Protein AF-A0A9X1K073-F1 (afdb_monomer_lite)

Structure (mmCIF, N/CA/C/O backbone):
data_AF-A0A9X1K073-F1
#
_entry.id   AF-A0A9X1K073-F1
#
loop_
_atom_site.group_PDB
_atom_site.id
_atom_site.type_symbol
_atom_site.label_atom_id
_atom_site.label_alt_id
_atom_site.label_comp_id
_atom_site.label_asym_id
_atom_site.label_entity_id
_atom_site.label_seq_id
_atom_site.pdbx_PDB_ins_code
_atom_site.Cart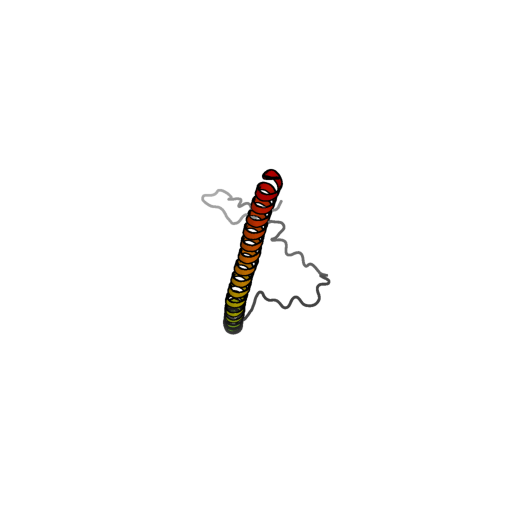n_x
_atom_site.Cartn_y
_atom_site.Cartn_z
_atom_site.occupancy
_atom_site.B_iso_or_equiv
_atom_site.auth_seq_id
_atom_site.auth_comp_id
_atom_site.auth_asym_id
_atom_site.auth_atom_id
_atom_site.pdbx_PDB_model_num
ATOM 1 N N . MET A 1 1 ? -45.475 29.367 16.349 1.00 48.28 1 MET A N 1
ATOM 2 C CA . MET A 1 1 ? -44.297 29.767 17.153 1.00 48.28 1 MET A CA 1
ATOM 3 C C . MET A 1 1 ? -44.710 29.687 18.620 1.00 48.28 1 MET A C 1
ATOM 5 O O . MET A 1 1 ? -45.688 30.335 18.964 1.00 48.28 1 MET A O 1
ATOM 9 N N . LYS A 1 2 ? -44.104 28.821 19.447 1.00 46.31 2 LYS A N 1
ATOM 10 C CA . LYS A 1 2 ? -44.521 28.634 20.854 1.00 46.31 2 LYS A CA 1
ATOM 11 C C . LYS A 1 2 ? -43.504 29.306 21.778 1.00 46.31 2 LYS A C 1
ATOM 13 O O . LYS A 1 2 ? -42.321 28.999 21.695 1.00 46.31 2 LYS A O 1
ATOM 18 N N . TYR A 1 3 ? -43.963 30.227 22.621 1.00 44.12 3 TYR A N 1
ATOM 19 C CA . TYR A 1 3 ? -43.148 30.867 23.652 1.00 44.12 3 TYR A CA 1
ATOM 20 C C . TYR A 1 3 ? -43.348 30.111 24.963 1.00 44.12 3 TYR A C 1
ATOM 22 O O . TYR A 1 3 ? -44.484 29.911 25.385 1.00 44.12 3 TYR A O 1
ATOM 30 N N . THR A 1 4 ? -42.265 29.694 25.611 1.00 57.78 4 THR A N 1
ATOM 31 C CA . THR A 1 4 ? -42.309 29.125 26.963 1.00 57.78 4 THR A CA 1
ATOM 32 C C . THR A 1 4 ? -41.743 30.146 27.941 1.00 57.78 4 THR A C 1
ATOM 34 O O . THR A 1 4 ? -40.583 30.535 27.832 1.00 57.78 4 THR A O 1
ATOM 37 N N . THR A 1 5 ? -42.568 30.612 28.879 1.00 55.16 5 THR A N 1
ATOM 38 C CA . THR A 1 5 ? -42.165 31.547 29.937 1.00 55.16 5 THR A CA 1
ATOM 39 C C . THR A 1 5 ? -41.619 30.774 31.131 1.00 55.16 5 THR A C 1
ATOM 41 O O . THR A 1 5 ? -42.386 30.180 31.882 1.00 55.16 5 THR A O 1
ATOM 44 N N . THR A 1 6 ? -40.304 30.790 31.329 1.00 56.69 6 THR A N 1
ATOM 45 C CA . THR A 1 6 ? -39.628 30.159 32.477 1.00 56.69 6 THR A CA 1
ATOM 46 C C . THR A 1 6 ? -39.212 31.201 33.523 1.00 56.69 6 THR A C 1
ATOM 48 O O . THR A 1 6 ? -38.055 31.255 33.928 1.00 56.69 6 THR A O 1
ATOM 51 N N . GLY A 1 7 ? -40.160 32.045 33.949 1.00 57.94 7 GLY A N 1
ATOM 52 C CA . GLY A 1 7 ? -40.022 32.913 35.130 1.00 57.94 7 GLY A CA 1
ATOM 53 C C . GLY A 1 7 ? -39.854 34.421 34.883 1.00 57.94 7 GLY A C 1
ATOM 54 O O . GLY A 1 7 ? -39.653 34.895 33.763 1.00 57.94 7 GLY A O 1
ATOM 55 N N . THR A 1 8 ? -39.974 35.184 35.974 1.00 58.41 8 THR A N 1
ATOM 56 C CA . THR A 1 8 ? -39.808 36.646 36.052 1.00 58.41 8 THR A CA 1
ATOM 57 C C . THR A 1 8 ? -38.559 36.990 36.858 1.00 58.41 8 THR A C 1
ATOM 59 O O . THR A 1 8 ? -38.381 36.463 37.954 1.00 58.41 8 THR A O 1
ATOM 62 N N . ARG A 1 9 ? -37.725 37.916 36.374 1.00 57.03 9 ARG A N 1
ATOM 63 C CA . ARG A 1 9 ? -36.636 38.512 37.169 1.00 57.03 9 ARG A CA 1
ATOM 64 C C . ARG A 1 9 ? -36.915 40.006 37.285 1.00 57.03 9 ARG A C 1
ATOM 66 O O . ARG A 1 9 ? -37.161 40.644 36.266 1.00 57.03 9 ARG A O 1
ATOM 73 N N . LEU A 1 10 ? -36.914 40.539 38.511 1.00 59.22 10 LEU A N 1
ATOM 74 C CA . LEU A 1 10 ? -37.194 41.958 38.798 1.00 59.22 10 LEU A CA 1
ATOM 75 C C . LEU A 1 10 ? -38.519 42.445 38.168 1.00 59.22 10 LEU A C 1
ATOM 77 O O . LEU A 1 10 ? -38.546 43.451 37.474 1.00 59.22 10 LEU A O 1
ATOM 81 N N . ASN A 1 11 ? -39.610 41.692 38.353 1.00 61.38 11 ASN A N 1
ATOM 82 C CA . ASN A 1 11 ? -40.958 41.984 37.827 1.00 61.38 11 ASN A CA 1
ATOM 83 C C . ASN A 1 11 ? -41.114 42.082 36.294 1.00 61.38 11 ASN A C 1
ATOM 85 O O . ASN A 1 11 ? -42.217 42.345 35.814 1.00 61.38 11 ASN A O 1
ATOM 89 N N . HIS A 1 12 ? -40.083 41.772 35.505 1.00 56.44 12 HIS A N 1
ATOM 90 C CA . HIS A 1 12 ? -40.196 41.671 34.050 1.00 56.44 12 HIS A CA 1
ATOM 91 C C . HIS A 1 12 ? -40.290 40.205 33.599 1.00 56.44 12 HIS A C 1
ATOM 93 O O . HIS A 1 12 ? -39.528 39.342 34.049 1.00 56.44 12 HIS A O 1
ATOM 99 N N . LYS A 1 13 ? -41.245 39.905 32.703 1.00 59.91 13 LYS A N 1
ATOM 100 C CA . LYS A 1 13 ? -41.391 38.578 32.08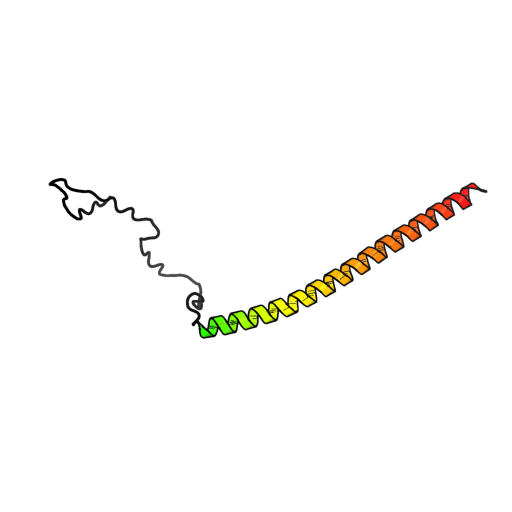1 1.00 59.91 13 LYS A CA 1
ATOM 101 C C . LYS A 1 13 ? -40.264 38.371 31.072 1.00 59.91 13 LYS A C 1
ATOM 103 O O . LYS A 1 13 ? -40.197 39.072 30.066 1.00 59.91 13 LYS A O 1
ATOM 108 N N . ILE A 1 14 ? -39.388 37.403 31.337 1.00 58.66 14 ILE A N 1
ATOM 109 C CA . ILE A 1 14 ? -38.287 37.061 30.435 1.00 58.66 14 ILE A CA 1
ATOM 110 C C . ILE A 1 14 ? -38.791 36.007 29.449 1.00 58.66 14 ILE A C 1
ATOM 112 O O . ILE A 1 14 ? -39.125 34.884 29.825 1.00 58.66 14 ILE A O 1
ATOM 116 N N . PHE A 1 15 ? -38.841 36.371 28.170 1.00 60.66 15 PHE A N 1
ATOM 117 C CA . PHE A 1 15 ? -39.180 35.450 27.089 1.00 60.66 15 PHE A CA 1
ATOM 118 C C . PHE A 1 15 ? -37.895 34.871 26.496 1.00 60.66 15 PHE A C 1
ATOM 120 O O . PHE A 1 15 ? -37.211 35.525 25.709 1.00 60.66 15 PHE A O 1
ATOM 127 N N . ILE A 1 16 ? -37.554 33.637 26.867 1.00 60.53 16 ILE A N 1
ATOM 128 C CA . ILE A 1 16 ? -36.418 32.924 26.274 1.00 60.53 16 ILE A CA 1
ATOM 129 C C . ILE A 1 16 ? -36.893 32.288 24.963 1.00 60.53 16 ILE A C 1
ATOM 131 O O . ILE A 1 16 ? -37.825 31.484 24.948 1.00 60.53 16 ILE A O 1
ATOM 135 N N . ARG A 1 17 ? -36.267 32.659 23.838 1.00 58.78 17 ARG A N 1
ATOM 136 C CA . ARG A 1 17 ? -36.541 32.038 22.533 1.00 58.78 17 ARG A CA 1
ATOM 137 C C . ARG A 1 17 ? -35.915 30.646 22.494 1.00 58.78 17 ARG A C 1
ATOM 139 O O . ARG A 1 17 ? -34.711 30.515 22.299 1.00 58.78 17 ARG A O 1
ATOM 146 N N . THR A 1 18 ? -36.728 29.606 22.611 1.00 61.12 18 THR A N 1
ATOM 147 C CA . THR A 1 18 ? -36.311 28.235 22.307 1.00 61.12 18 THR A CA 1
ATOM 148 C C . THR A 1 18 ? -36.254 28.059 20.786 1.00 61.12 18 THR A C 1
ATOM 150 O O . THR A 1 18 ? -37.276 27.945 20.110 1.00 61.12 18 THR A O 1
ATOM 153 N N . ARG A 1 19 ? -35.045 28.089 20.205 1.00 60.06 19 ARG A N 1
ATOM 154 C CA . ARG A 1 19 ? -34.836 27.675 18.808 1.00 60.06 19 ARG A CA 1
ATOM 155 C C . ARG A 1 19 ? -34.937 26.152 18.750 1.00 60.06 19 ARG A C 1
ATOM 157 O O . ARG A 1 19 ? -33.967 25.472 19.049 1.00 60.06 19 ARG A O 1
ATOM 164 N N . GLN A 1 20 ? -36.098 25.628 18.372 1.00 59.22 20 GLN A N 1
ATOM 165 C CA . GLN A 1 20 ? -36.198 24.233 17.947 1.00 59.22 20 GLN A CA 1
ATOM 166 C C . GLN A 1 20 ? -35.650 24.136 16.527 1.00 59.22 20 GLN A C 1
ATOM 168 O O . GLN A 1 20 ? -36.150 24.805 15.620 1.00 59.22 20 GLN A O 1
ATOM 173 N N . THR A 1 21 ? -34.591 23.355 16.341 1.00 61.50 21 THR A N 1
ATOM 174 C CA . THR A 1 21 ? -34.078 23.051 15.004 1.00 61.50 21 THR A CA 1
ATOM 175 C C . THR A 1 21 ? -34.796 21.821 14.450 1.00 61.50 21 THR A C 1
ATOM 177 O O . THR A 1 21 ? -35.283 20.983 15.208 1.00 61.50 21 THR A O 1
ATOM 180 N N . ASN A 1 22 ? -34.863 21.671 13.123 1.00 59.50 22 ASN A N 1
ATOM 181 C CA . ASN A 1 22 ? -35.492 20.499 12.489 1.00 59.50 22 ASN A CA 1
ATOM 182 C C . ASN A 1 22 ? -34.817 19.161 12.860 1.00 59.50 22 ASN A C 1
ATOM 184 O O . ASN A 1 22 ? -35.374 18.106 12.570 1.00 59.50 22 ASN A O 1
ATOM 188 N N . PHE A 1 23 ? -33.644 19.211 13.498 1.00 59.12 23 PHE A N 1
ATOM 189 C CA . PHE A 1 23 ? -32.903 18.064 14.014 1.00 59.12 23 PHE A CA 1
ATOM 190 C C . PHE A 1 23 ? -33.334 17.650 15.434 1.00 59.12 23 PHE A C 1
ATOM 192 O O . PHE A 1 23 ? -33.150 16.495 15.802 1.00 59.12 23 PHE A O 1
ATOM 199 N N . ASP A 1 24 ? -33.948 18.552 16.212 1.00 55.84 24 ASP A N 1
ATOM 200 C CA . ASP A 1 24 ? -34.474 18.251 17.558 1.00 55.84 24 ASP A CA 1
ATOM 201 C C . ASP A 1 24 ? -35.844 17.566 17.514 1.00 55.84 24 ASP A C 1
ATOM 203 O O . ASP A 1 24 ? -36.284 16.931 18.477 1.00 55.84 24 ASP A O 1
ATOM 207 N N . VAL A 1 25 ? -36.544 17.684 16.383 1.00 61.91 25 VAL A N 1
ATOM 208 C CA . VAL A 1 25 ? -37.780 16.949 16.142 1.00 61.91 25 VAL A CA 1
ATOM 209 C C . VAL A 1 25 ? -37.383 15.503 15.883 1.00 61.91 25 VAL A C 1
ATOM 211 O O . VAL A 1 25 ? -36.981 15.158 14.774 1.00 61.91 25 VAL A O 1
ATOM 214 N N . LYS A 1 26 ? -37.493 14.653 16.912 1.00 59.97 26 LYS A N 1
ATOM 215 C CA . LYS A 1 26 ? -37.383 13.192 16.795 1.00 59.97 26 LYS A CA 1
ATOM 216 C C . LYS A 1 26 ? -38.445 12.676 15.818 1.00 59.97 26 LYS A C 1
ATOM 218 O O . LYS A 1 26 ? -39.509 12.211 16.219 1.00 59.97 26 LYS A O 1
ATOM 223 N N . LYS A 1 27 ? -38.178 12.781 14.518 1.00 57.75 27 LYS A N 1
ATOM 224 C CA . LYS A 1 27 ? -38.921 12.068 13.489 1.00 57.75 27 LYS A CA 1
ATOM 225 C C . LYS A 1 27 ? -38.553 10.602 13.648 1.00 57.75 27 LYS A C 1
ATOM 227 O O . LYS A 1 27 ? -37.428 10.203 13.364 1.00 57.75 27 LYS A O 1
ATOM 232 N N . HIS A 1 28 ? -39.498 9.813 14.147 1.00 54.38 28 HIS A N 1
ATOM 233 C CA . HIS A 1 28 ? -39.443 8.366 14.015 1.00 54.38 28 HIS A CA 1
ATOM 234 C C . HIS A 1 28 ? -39.499 8.043 12.519 1.00 54.38 28 HIS A C 1
ATOM 236 O O . HIS A 1 28 ? -40.566 8.054 11.912 1.00 54.38 28 HIS A O 1
ATOM 242 N N . PHE A 1 29 ? -38.338 7.825 11.904 1.00 56.25 29 PHE A N 1
ATOM 243 C CA . PHE A 1 29 ? -38.252 7.262 10.563 1.00 56.25 29 PHE A CA 1
ATOM 244 C C . PHE A 1 29 ? -38.639 5.786 10.677 1.00 56.25 29 PHE A C 1
ATOM 246 O O . PHE A 1 29 ? -37.862 4.975 11.170 1.00 56.25 29 PHE A O 1
ATOM 253 N N . SER A 1 30 ? -39.879 5.457 10.314 1.00 53.62 30 SER A N 1
ATOM 254 C CA . SER A 1 30 ? -40.458 4.124 10.517 1.00 53.62 30 SER A CA 1
ATOM 255 C C . SER A 1 30 ? -39.989 3.073 9.512 1.00 53.62 30 SER A C 1
ATOM 257 O O . SER A 1 30 ? -40.236 1.896 9.735 1.00 53.62 30 SER A O 1
ATOM 259 N N . HIS A 1 31 ? -39.287 3.447 8.441 1.00 53.56 31 HIS A N 1
ATOM 260 C CA . HIS A 1 31 ? -38.823 2.489 7.440 1.00 53.56 31 HIS A CA 1
ATOM 261 C C . HIS A 1 31 ? -37.512 2.949 6.802 1.00 53.56 31 HIS A C 1
ATOM 263 O O . HIS A 1 31 ? -37.507 3.731 5.855 1.00 53.56 31 HIS A O 1
ATOM 269 N N . THR A 1 32 ? -36.390 2.445 7.311 1.00 51.81 32 THR A N 1
ATOM 270 C CA . THR A 1 32 ? -35.128 2.415 6.567 1.00 51.81 32 THR A CA 1
ATOM 271 C C . THR A 1 32 ? -34.850 0.974 6.172 1.00 51.81 32 THR A C 1
ATOM 273 O O . THR A 1 32 ? -34.648 0.123 7.033 1.00 51.81 32 THR A O 1
ATOM 276 N N . THR A 1 33 ? -34.826 0.715 4.869 1.00 52.22 33 THR A N 1
ATOM 277 C CA . THR A 1 33 ? -34.505 -0.549 4.179 1.00 52.22 33 THR A CA 1
ATOM 278 C C . THR A 1 33 ? -33.023 -0.926 4.289 1.00 52.22 33 THR A C 1
ATOM 280 O O . THR A 1 33 ? -32.428 -1.458 3.359 1.00 52.22 33 THR A O 1
ATOM 283 N N . ILE A 1 34 ? -32.389 -0.583 5.407 1.00 55.22 34 ILE A N 1
ATOM 284 C CA . ILE A 1 34 ? -30.980 -0.857 5.640 1.00 55.22 34 ILE A CA 1
ATOM 285 C C . ILE A 1 34 ? -30.944 -1.965 6.677 1.00 55.22 34 ILE A C 1
ATOM 287 O O . ILE A 1 34 ? -30.951 -1.718 7.882 1.00 55.22 34 ILE A O 1
ATOM 291 N N . GLU A 1 35 ? -31.019 -3.196 6.173 1.00 48.94 35 GLU A N 1
ATOM 292 C CA . GLU A 1 35 ? -30.787 -4.399 6.959 1.00 48.94 35 GLU A CA 1
ATOM 293 C C . GLU A 1 35 ? -29.465 -4.242 7.714 1.00 48.94 35 GLU A C 1
ATOM 295 O O . GLU A 1 35 ? -28.391 -4.159 7.124 1.00 48.94 35 GLU A O 1
ATOM 300 N N . ASN A 1 36 ? -29.574 -4.187 9.040 1.00 48.91 36 ASN A N 1
ATOM 301 C CA . ASN A 1 36 ? -28.474 -4.322 9.984 1.00 48.91 36 ASN A CA 1
ATOM 302 C C . ASN A 1 36 ? -27.310 -3.345 9.770 1.00 48.91 36 ASN A C 1
ATOM 304 O O . ASN A 1 36 ? -26.177 -3.745 9.494 1.00 48.91 36 ASN A O 1
ATOM 308 N N . PHE A 1 37 ? -27.534 -2.063 10.069 1.00 50.56 37 PHE A N 1
ATOM 309 C CA . PHE A 1 37 ? -26.440 -1.293 10.656 1.00 50.56 37 PHE A CA 1
ATOM 310 C C . PHE A 1 37 ? -26.083 -1.939 11.997 1.00 50.56 37 PHE A C 1
ATOM 312 O O . PHE A 1 37 ? -26.706 -1.664 13.021 1.00 50.56 37 PHE A O 1
ATOM 319 N N . VAL A 1 38 ? -25.086 -2.825 11.991 1.00 53.31 38 VAL A N 1
ATOM 320 C CA . VAL A 1 38 ? -24.329 -3.136 13.202 1.00 53.31 38 VAL A CA 1
ATOM 321 C C . VAL A 1 38 ? -23.851 -1.790 13.725 1.00 53.31 38 VAL A C 1
ATOM 323 O O . VAL A 1 38 ? -23.088 -1.093 13.059 1.00 53.31 38 VAL A O 1
ATOM 326 N N . ASP A 1 39 ? -24.391 -1.384 14.868 1.00 52.91 39 ASP A N 1
ATOM 327 C CA . ASP A 1 39 ? -24.163 -0.073 15.450 1.00 52.91 39 ASP A CA 1
ATOM 328 C C . ASP A 1 39 ? -22.693 0.045 15.886 1.00 52.91 39 ASP A C 1
ATOM 330 O O . ASP A 1 39 ? -22.316 -0.229 17.025 1.00 52.91 39 ASP A O 1
ATOM 334 N N . HIS A 1 40 ? -21.820 0.421 14.950 1.00 53.69 40 HIS A N 1
ATOM 335 C CA . HIS A 1 40 ? -20.395 0.626 15.195 1.00 53.69 40 HIS A CA 1
ATOM 336 C C . HIS A 1 40 ? -20.132 1.823 16.128 1.00 53.69 40 HIS A C 1
ATOM 338 O O . HIS A 1 40 ? -18.981 2.073 16.486 1.00 53.69 40 HIS A O 1
ATOM 344 N N . THR A 1 41 ? -21.171 2.561 16.550 1.00 56.00 41 THR A N 1
ATOM 345 C CA . THR A 1 41 ? -21.030 3.697 17.469 1.00 56.00 41 THR A CA 1
ATOM 346 C C . THR A 1 41 ? -20.753 3.280 18.916 1.00 56.00 41 THR A C 1
ATOM 348 O O . THR A 1 41 ? -20.309 4.114 19.706 1.00 56.00 41 THR A O 1
ATOM 351 N N . LYS A 1 42 ? -20.938 2.000 19.281 1.00 57.47 42 LYS A N 1
ATOM 352 C CA . LYS A 1 42 ? -20.681 1.496 20.643 1.00 57.47 42 LYS A CA 1
ATOM 353 C C . LYS A 1 42 ? -19.801 0.250 20.659 1.00 57.47 42 LYS A C 1
ATOM 355 O O . LYS A 1 42 ? -20.164 -0.780 21.219 1.00 57.47 42 LYS A O 1
ATOM 360 N N . MET A 1 43 ? -18.609 0.349 20.078 1.00 58.22 43 MET A N 1
ATOM 361 C CA . MET A 1 43 ? -17.564 -0.647 20.318 1.00 58.22 43 MET A CA 1
ATOM 362 C C . MET A 1 43 ? -17.153 -0.581 21.799 1.00 58.22 43 MET A C 1
ATOM 364 O O . MET A 1 43 ? -16.822 0.500 22.297 1.00 58.22 43 MET A O 1
ATOM 368 N N . LYS A 1 44 ? -17.183 -1.698 22.539 1.00 67.31 44 LYS A N 1
ATOM 369 C CA . LYS A 1 44 ? -16.716 -1.687 23.938 1.00 67.31 44 LYS A CA 1
ATOM 370 C C . LYS A 1 44 ? -15.217 -1.354 23.950 1.00 67.31 44 LYS A C 1
ATOM 372 O O . LYS A 1 44 ? -14.484 -1.771 23.058 1.00 67.31 44 LYS A O 1
ATOM 377 N N . GLY A 1 45 ? -14.724 -0.628 24.959 1.00 66.75 45 GLY A N 1
ATOM 378 C CA . GLY A 1 45 ? -13.335 -0.126 24.968 1.00 66.75 45 GLY A CA 1
ATOM 379 C C . GLY A 1 45 ? -12.252 -1.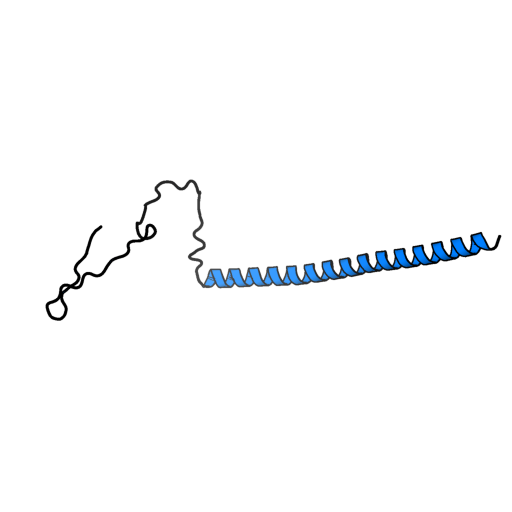197 24.731 1.00 66.75 45 GLY A C 1
ATOM 380 O O . GLY A 1 45 ? -11.236 -0.924 24.095 1.00 66.75 45 GLY A O 1
ATOM 381 N N . HIS A 1 46 ? -12.496 -2.441 25.155 1.00 71.69 46 HIS A N 1
ATOM 382 C CA . HIS A 1 46 ? -11.601 -3.576 24.903 1.00 71.69 46 HIS A CA 1
ATOM 383 C C . HIS A 1 46 ? -11.611 -4.049 23.438 1.00 71.69 46 HIS A C 1
ATOM 385 O O . HIS A 1 46 ? -10.563 -4.392 22.888 1.00 71.69 46 HIS A O 1
ATOM 391 N N . GLU A 1 47 ? -12.769 -4.025 22.781 1.00 67.81 47 GLU A N 1
ATOM 392 C CA . GLU A 1 47 ? -12.910 -4.343 21.358 1.00 67.81 47 GLU A CA 1
ATOM 393 C C . GLU A 1 47 ? -12.237 -3.264 20.501 1.00 67.81 47 GLU A C 1
ATOM 395 O O . GLU A 1 47 ? -11.555 -3.583 19.525 1.00 67.81 47 GLU A O 1
ATOM 400 N N . PHE A 1 48 ? -12.326 -1.997 20.917 1.00 73.25 48 PHE A N 1
ATOM 401 C CA . PHE A 1 48 ? -11.658 -0.885 20.243 1.00 73.25 48 PHE A CA 1
ATOM 402 C C . PHE A 1 48 ? -10.126 -0.991 20.313 1.00 73.25 48 PHE A C 1
ATOM 404 O O . PHE A 1 48 ? -9.444 -0.796 19.307 1.00 73.25 48 PHE A O 1
ATOM 411 N N . ALA A 1 49 ? -9.568 -1.388 21.461 1.00 75.75 49 ALA A N 1
ATOM 412 C CA . ALA A 1 49 ? -8.130 -1.630 21.598 1.00 75.75 49 ALA A CA 1
ATOM 413 C C . ALA A 1 49 ? -7.647 -2.788 20.701 1.00 75.75 49 ALA A C 1
ATOM 415 O O . ALA A 1 49 ? -6.602 -2.695 20.045 1.00 75.75 49 ALA A O 1
ATOM 416 N N . ALA A 1 50 ? -8.428 -3.872 20.615 1.00 79.88 50 ALA A N 1
ATOM 417 C CA . ALA A 1 50 ? -8.138 -4.989 19.718 1.00 79.88 50 ALA A CA 1
ATOM 418 C C . ALA A 1 50 ? -8.211 -4.573 18.237 1.00 79.88 50 ALA A C 1
ATOM 420 O O . ALA A 1 50 ? -7.352 -4.963 17.439 1.00 79.88 50 ALA A O 1
ATOM 421 N N . PHE A 1 51 ? -9.187 -3.738 17.876 1.00 76.69 51 PHE A N 1
ATOM 422 C CA . PHE A 1 51 ? -9.336 -3.175 16.536 1.00 76.69 51 PHE A CA 1
ATOM 423 C C . PHE A 1 51 ? -8.169 -2.259 16.159 1.00 76.69 51 PHE A C 1
ATOM 425 O O . PHE A 1 51 ? -7.548 -2.456 15.114 1.00 76.69 51 PHE A O 1
ATOM 432 N N . GLN A 1 52 ? -7.787 -1.332 17.041 1.00 77.25 52 GLN A N 1
ATOM 433 C CA . GLN A 1 52 ? -6.624 -0.471 16.833 1.00 77.25 52 GLN A CA 1
ATOM 434 C C . GLN A 1 52 ? -5.350 -1.291 16.622 1.00 77.25 52 GLN A C 1
ATOM 436 O O . GLN A 1 52 ? -4.596 -1.032 15.685 1.00 77.25 52 GLN A O 1
ATOM 441 N N . LYS A 1 53 ? -5.120 -2.332 17.433 1.00 80.50 53 LYS A N 1
ATOM 442 C CA . LYS A 1 53 ? -3.944 -3.203 17.286 1.00 80.50 53 LYS A CA 1
ATOM 443 C C . LYS A 1 53 ? -3.908 -3.890 15.917 1.00 80.50 53 LYS A C 1
ATOM 445 O O . LYS A 1 53 ? -2.846 -3.934 15.292 1.00 80.50 53 LYS A O 1
ATOM 450 N N . ARG A 1 54 ? -5.052 -4.382 15.428 1.00 79.50 54 ARG A N 1
ATOM 451 C CA . ARG A 1 54 ? -5.176 -4.978 14.085 1.00 79.50 54 ARG A CA 1
ATOM 452 C C . ARG A 1 54 ? -4.918 -3.946 12.985 1.00 79.50 54 ARG A C 1
ATOM 454 O O . ARG A 1 54 ? -4.124 -4.217 12.084 1.00 79.50 54 ARG A O 1
ATOM 461 N N . MET A 1 55 ? -5.481 -2.746 13.112 1.00 77.25 55 MET A N 1
ATOM 462 C CA . MET A 1 55 ? -5.245 -1.637 12.183 1.00 77.25 55 MET A CA 1
ATOM 463 C C . MET A 1 55 ? -3.766 -1.241 12.122 1.00 77.25 55 MET A C 1
ATOM 465 O O . MET A 1 55 ? -3.192 -1.163 11.038 1.00 77.25 55 MET A O 1
ATOM 469 N N . PHE A 1 56 ? -3.090 -1.087 13.263 1.00 79.06 56 PHE A N 1
ATOM 470 C CA . PHE A 1 56 ? -1.657 -0.774 13.292 1.00 79.06 56 PHE A CA 1
ATOM 471 C C . PHE A 1 56 ? -0.797 -1.872 12.657 1.00 79.06 56 PHE A C 1
ATOM 473 O O . PHE A 1 56 ? 0.208 -1.573 12.007 1.00 79.06 56 PHE A O 1
ATOM 480 N N . GLN A 1 57 ? -1.167 -3.144 12.819 1.00 79.25 57 GLN A N 1
ATOM 481 C CA . GLN A 1 57 ? -0.465 -4.255 12.172 1.00 79.25 57 GLN A CA 1
ATOM 482 C C . GLN A 1 57 ? -0.639 -4.237 10.648 1.00 79.25 57 GLN A C 1
ATOM 484 O O . GLN A 1 57 ? 0.343 -4.441 9.930 1.00 79.25 57 GLN A O 1
ATOM 489 N N . GLN A 1 58 ? -1.843 -3.941 10.155 1.00 75.69 58 GLN A N 1
ATOM 490 C CA . GLN A 1 58 ? -2.109 -3.783 8.721 1.00 75.69 58 GLN A CA 1
ATOM 491 C C . GLN A 1 58 ? -1.348 -2.578 8.150 1.00 75.69 58 GLN A C 1
ATOM 493 O O . GLN A 1 58 ? -0.566 -2.733 7.212 1.00 75.69 58 GLN A O 1
ATOM 498 N N . MET A 1 59 ? -1.405 -1.422 8.818 1.00 72.69 59 MET A N 1
ATOM 499 C CA . MET A 1 59 ? -0.664 -0.221 8.412 1.00 72.69 59 MET A CA 1
ATOM 500 C C . MET A 1 59 ? 0.857 -0.437 8.364 1.00 72.69 59 MET A C 1
ATOM 502 O O . MET A 1 59 ? 1.537 0.130 7.503 1.00 72.69 59 MET A O 1
ATOM 506 N N . LYS A 1 60 ? 1.420 -1.260 9.264 1.00 76.62 60 LYS A N 1
ATOM 507 C CA . LYS A 1 60 ? 2.850 -1.622 9.243 1.00 76.62 60 LYS A CA 1
ATOM 508 C C . LYS A 1 60 ? 3.212 -2.464 8.017 1.00 76.62 60 LYS A C 1
ATOM 510 O O . LYS A 1 60 ? 4.267 -2.227 7.424 1.00 76.62 60 LYS A O 1
ATOM 515 N N . LYS A 1 61 ? 2.364 -3.422 7.628 1.00 77.81 61 LYS A N 1
ATOM 516 C CA . LYS A 1 61 ? 2.573 -4.253 6.430 1.00 77.81 61 LYS A CA 1
ATOM 517 C C . LYS A 1 61 ? 2.467 -3.414 5.154 1.00 77.81 61 LYS A C 1
ATOM 519 O O . LYS A 1 61 ? 3.370 -3.464 4.318 1.00 77.81 61 LYS A O 1
ATOM 524 N N . ASP A 1 62 ? 1.463 -2.546 5.070 1.00 78.69 62 ASP A N 1
ATOM 525 C CA . ASP A 1 62 ? 1.254 -1.680 3.904 1.00 78.69 62 ASP A CA 1
ATOM 526 C C . ASP A 1 62 ? 2.365 -0.645 3.735 1.00 78.69 62 ASP A C 1
ATOM 528 O O . ASP A 1 62 ? 2.777 -0.338 2.616 1.00 78.69 62 ASP A O 1
ATOM 532 N N . ARG A 1 63 ? 2.926 -0.136 4.840 1.00 79.50 63 ARG A N 1
ATOM 533 C CA . ARG A 1 63 ? 4.071 0.783 4.791 1.00 79.50 63 ARG A CA 1
ATOM 534 C C . ARG A 1 63 ? 5.308 0.127 4.173 1.00 79.50 63 ARG A C 1
ATOM 536 O O . ARG A 1 63 ? 5.993 0.778 3.388 1.00 79.50 63 ARG A O 1
ATOM 543 N N . LYS A 1 64 ? 5.590 -1.142 4.494 1.00 81.06 64 LYS A N 1
ATOM 544 C CA . LYS A 1 64 ? 6.709 -1.886 3.886 1.00 81.06 64 LYS A CA 1
ATOM 545 C C . LYS A 1 64 ? 6.456 -2.150 2.403 1.00 81.06 64 LYS A C 1
ATOM 547 O O . LYS A 1 64 ? 7.332 -1.878 1.588 1.00 81.06 64 LYS A O 1
ATOM 552 N N . ARG A 1 65 ? 5.244 -2.594 2.051 1.00 84.81 65 ARG A N 1
ATOM 553 C CA . ARG A 1 65 ? 4.858 -2.859 0.658 1.00 84.81 65 ARG A CA 1
ATOM 554 C C . ARG A 1 65 ? 4.986 -1.608 -0.214 1.00 84.81 65 ARG A C 1
ATOM 556 O O . ARG A 1 65 ? 5.599 -1.677 -1.272 1.00 84.81 65 ARG A O 1
ATOM 563 N N . ARG A 1 66 ? 4.500 -0.453 0.258 1.00 85.62 66 ARG A N 1
ATOM 564 C CA . ARG A 1 66 ? 4.630 0.825 -0.466 1.00 85.62 66 ARG A CA 1
ATOM 565 C C . ARG A 1 66 ? 6.084 1.246 -0.684 1.00 85.62 66 ARG A C 1
ATOM 567 O O . ARG A 1 66 ? 6.403 1.715 -1.767 1.00 85.62 66 ARG A O 1
ATOM 574 N N . ARG A 1 67 ? 6.973 1.041 0.298 1.00 90.06 67 ARG A N 1
ATOM 575 C CA . ARG A 1 67 ? 8.410 1.336 0.135 1.00 90.06 67 ARG A CA 1
ATOM 576 C C . ARG A 1 67 ? 9.062 0.476 -0.946 1.00 90.06 67 ARG A C 1
ATOM 578 O O . ARG A 1 67 ? 9.833 1.002 -1.737 1.00 90.06 67 ARG A O 1
ATOM 585 N N . ILE A 1 68 ? 8.739 -0.817 -0.988 1.00 91.69 68 ILE A N 1
ATOM 586 C CA . ILE A 1 68 ? 9.279 -1.738 -1.999 1.00 91.69 68 ILE A CA 1
ATOM 587 C C . ILE A 1 68 ? 8.779 -1.352 -3.394 1.00 91.69 68 ILE A C 1
ATOM 589 O O . ILE A 1 68 ? 9.578 -1.238 -4.314 1.00 91.69 68 ILE A O 1
ATOM 593 N N . VAL A 1 69 ? 7.477 -1.089 -3.541 1.00 93.62 69 VAL A N 1
ATOM 594 C CA . VAL A 1 69 ? 6.898 -0.661 -4.826 1.00 93.62 69 VAL A CA 1
ATOM 595 C C . VAL A 1 69 ? 7.518 0.656 -5.302 1.00 93.62 69 VAL A C 1
ATOM 597 O O . VAL A 1 69 ? 7.862 0.775 -6.472 1.00 93.62 69 VAL A O 1
ATOM 600 N N . PHE A 1 70 ? 7.725 1.618 -4.398 1.00 94.88 70 PHE A N 1
ATOM 601 C CA . PHE A 1 70 ? 8.391 2.879 -4.724 1.00 94.88 70 PHE A CA 1
ATOM 602 C C . PHE A 1 70 ? 9.839 2.672 -5.193 1.00 94.88 70 PHE A C 1
ATOM 604 O O . PHE A 1 70 ?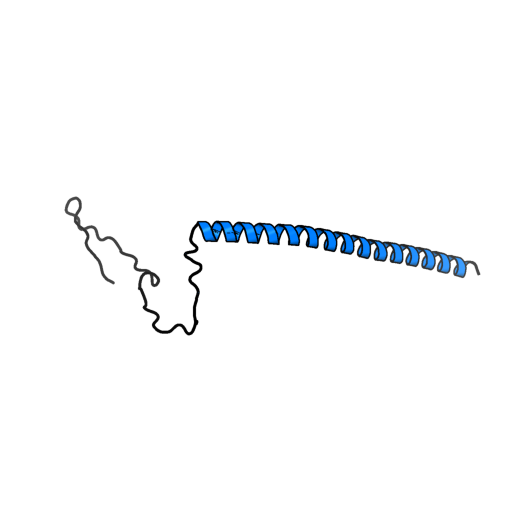 10.230 3.217 -6.220 1.00 94.88 70 PHE A O 1
ATOM 611 N N . LEU A 1 71 ? 10.616 1.835 -4.494 1.00 94.94 71 LEU A N 1
ATOM 612 C CA . LEU A 1 71 ? 11.987 1.497 -4.894 1.00 94.94 71 LEU A CA 1
ATOM 613 C C . LEU A 1 71 ? 12.043 0.855 -6.284 1.00 94.94 71 LEU A C 1
ATOM 615 O O . LEU A 1 71 ? 12.854 1.265 -7.110 1.00 94.94 71 LEU A O 1
ATOM 619 N N . ILE A 1 72 ? 11.162 -0.110 -6.558 1.00 95.81 72 ILE A N 1
ATOM 620 C CA . ILE A 1 72 ? 11.070 -0.750 -7.877 1.00 95.81 72 ILE A CA 1
ATOM 621 C C . ILE A 1 72 ? 10.721 0.289 -8.946 1.00 95.81 72 ILE A C 1
ATOM 623 O O . ILE A 1 72 ? 11.368 0.326 -9.989 1.00 95.81 72 ILE A O 1
ATOM 627 N N . SER A 1 73 ? 9.752 1.169 -8.673 1.00 96.69 73 SER A N 1
ATOM 628 C CA . SER A 1 73 ? 9.384 2.251 -9.589 1.00 96.69 73 SER A CA 1
ATOM 629 C C . SER A 1 73 ? 10.579 3.148 -9.919 1.00 96.69 73 SER A C 1
ATOM 631 O O . SER A 1 73 ? 10.791 3.438 -11.091 1.00 96.69 73 SER A O 1
ATOM 633 N N . CYS A 1 74 ? 11.381 3.543 -8.923 1.00 96.19 74 CYS A N 1
ATOM 634 C CA . CYS A 1 74 ? 12.587 4.346 -9.141 1.00 96.19 74 CYS A CA 1
ATOM 635 C C . CYS A 1 74 ? 13.619 3.6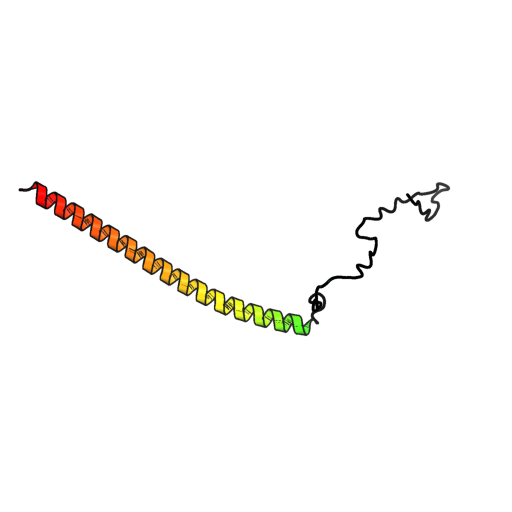31 -10.025 1.00 96.19 74 CYS A C 1
ATOM 637 O O . CYS A 1 74 ? 14.196 4.250 -10.920 1.00 96.19 74 CYS A O 1
ATOM 639 N N . ILE A 1 75 ? 13.841 2.333 -9.800 1.00 96.75 75 ILE A N 1
ATOM 640 C CA . ILE A 1 75 ? 14.777 1.535 -10.605 1.00 96.75 75 ILE A CA 1
ATOM 641 C C . ILE A 1 75 ? 14.309 1.474 -12.062 1.00 96.75 75 ILE A C 1
ATOM 643 O O . ILE A 1 75 ? 15.098 1.730 -12.967 1.00 96.75 75 ILE A O 1
ATOM 647 N N . VAL A 1 76 ? 13.024 1.197 -12.296 1.00 97.31 76 VAL A N 1
ATOM 648 C CA . VAL A 1 76 ? 12.462 1.143 -13.653 1.00 97.31 76 VAL A CA 1
ATOM 649 C C . VAL A 1 76 ? 12.598 2.495 -14.353 1.00 97.31 76 VAL A C 1
ATOM 651 O O . VAL A 1 76 ? 13.044 2.545 -15.496 1.00 97.31 76 VAL A O 1
ATOM 654 N N . THR A 1 77 ? 12.292 3.602 -13.670 1.00 96.44 77 THR A N 1
ATOM 655 C CA . THR A 1 77 ? 12.469 4.940 -14.255 1.00 96.44 77 THR A CA 1
ATOM 656 C C . THR A 1 77 ? 13.928 5.251 -14.584 1.00 96.44 77 THR A C 1
ATOM 658 O O . THR A 1 77 ? 14.198 5.826 -15.634 1.00 96.44 77 THR A O 1
ATOM 661 N N . LEU A 1 78 ? 14.879 4.831 -13.741 1.00 96.38 78 LEU A N 1
ATOM 662 C CA . LEU A 1 78 ? 16.307 5.009 -14.015 1.00 96.38 78 LEU A CA 1
ATOM 663 C C . LEU A 1 78 ? 16.754 4.218 -15.247 1.00 96.38 78 LEU A C 1
ATOM 665 O O . LEU A 1 78 ? 17.489 4.755 -16.070 1.00 96.38 78 LEU A O 1
ATOM 669 N N . LEU A 1 79 ? 16.280 2.981 -15.415 1.00 96.56 79 LEU A N 1
ATOM 670 C CA . LEU A 1 79 ? 16.598 2.166 -16.592 1.00 96.56 79 LEU A CA 1
ATOM 671 C C . LEU A 1 79 ? 16.099 2.805 -17.891 1.00 96.56 79 LEU A C 1
ATOM 673 O O . LEU A 1 79 ? 16.819 2.791 -18.886 1.00 96.56 79 LEU A O 1
ATOM 677 N N . ILE A 1 80 ? 14.906 3.405 -17.878 1.00 96.31 80 ILE A N 1
ATOM 678 C CA . ILE A 1 80 ? 14.364 4.121 -19.042 1.00 96.31 80 ILE A CA 1
ATOM 679 C C . ILE A 1 80 ? 15.248 5.321 -19.395 1.00 96.31 80 ILE A C 1
ATOM 681 O O . ILE A 1 80 ? 15.593 5.503 -20.560 1.00 96.31 80 ILE A O 1
ATOM 685 N N . ILE A 1 81 ? 15.652 6.114 -18.397 1.00 95.81 81 ILE A N 1
ATOM 686 C CA . ILE A 1 81 ? 16.524 7.280 -18.608 1.00 95.81 81 ILE A CA 1
ATOM 687 C C . ILE A 1 81 ? 17.881 6.844 -19.170 1.00 95.81 81 ILE A C 1
ATOM 689 O O . ILE A 1 81 ? 18.356 7.426 -20.140 1.00 95.81 81 ILE A O 1
ATOM 693 N N . ILE A 1 82 ? 18.491 5.803 -18.598 1.00 95.12 82 ILE A N 1
ATOM 694 C CA . ILE A 1 82 ? 19.773 5.270 -19.076 1.00 95.12 82 ILE A CA 1
ATOM 695 C C . ILE A 1 82 ? 19.639 4.767 -20.517 1.00 95.12 82 ILE A C 1
ATOM 697 O O . ILE A 1 82 ? 20.469 5.103 -21.357 1.00 95.12 82 ILE A O 1
ATOM 701 N N . GLY A 1 83 ? 18.582 4.010 -20.823 1.00 94.31 83 GLY A N 1
ATOM 702 C CA . GLY A 1 83 ? 18.310 3.539 -22.180 1.00 94.31 83 GLY A CA 1
ATOM 703 C C . GLY A 1 83 ? 18.149 4.691 -23.173 1.00 94.31 83 GLY A C 1
ATOM 704 O O . GLY A 1 83 ? 18.723 4.647 -24.257 1.00 94.31 83 GLY A O 1
ATOM 705 N N . PHE A 1 84 ? 17.442 5.753 -22.780 1.00 93.75 84 PHE A N 1
ATOM 706 C CA . PHE A 1 84 ? 17.280 6.953 -23.599 1.00 93.75 84 PHE A CA 1
ATOM 707 C C . PHE A 1 84 ? 18.608 7.685 -23.837 1.00 93.75 84 PHE A C 1
ATOM 709 O O . PHE A 1 84 ? 18.885 8.093 -24.960 1.00 93.75 84 PHE A O 1
ATOM 716 N N . LEU A 1 85 ? 19.458 7.810 -22.813 1.00 92.81 85 LEU A N 1
ATOM 717 C CA . LEU A 1 85 ? 20.778 8.436 -22.941 1.00 92.81 85 LEU A CA 1
ATOM 718 C C . LEU A 1 85 ? 21.707 7.646 -23.866 1.00 92.81 85 LEU A C 1
ATOM 720 O O . LEU A 1 85 ? 22.387 8.240 -24.700 1.00 92.81 85 LEU A O 1
ATOM 724 N N . ILE A 1 86 ? 21.722 6.316 -23.740 1.00 91.81 86 ILE A N 1
ATOM 725 C CA . ILE A 1 86 ? 22.499 5.446 -24.630 1.00 91.81 86 ILE A CA 1
ATOM 726 C C . ILE A 1 86 ? 21.983 5.584 -26.061 1.00 91.81 86 ILE A C 1
ATOM 728 O O . ILE A 1 86 ? 22.776 5.801 -26.972 1.00 91.81 86 ILE A O 1
ATOM 732 N N . PHE A 1 87 ? 20.663 5.514 -26.254 1.00 90.94 87 PHE A N 1
ATOM 733 C CA . PHE A 1 87 ? 20.042 5.678 -27.564 1.00 90.94 87 PHE A CA 1
ATOM 734 C C . PHE A 1 87 ? 20.430 7.014 -28.205 1.00 90.94 87 PHE A C 1
ATOM 736 O O . PHE A 1 87 ? 20.917 7.023 -29.334 1.00 90.94 87 PHE A O 1
ATOM 743 N N . TRP A 1 88 ? 20.304 8.121 -27.466 1.00 90.12 88 TRP A N 1
ATOM 744 C CA . TRP A 1 88 ? 20.680 9.447 -27.953 1.00 90.12 88 TRP A CA 1
ATOM 745 C C . TRP A 1 88 ? 22.158 9.515 -28.348 1.00 90.12 88 TRP A C 1
ATOM 747 O O . TRP A 1 88 ? 22.475 9.946 -29.450 1.00 90.12 88 TRP A O 1
ATOM 757 N N . ASN A 1 89 ? 23.057 9.018 -27.492 1.00 86.50 89 ASN A N 1
ATOM 758 C CA . ASN A 1 89 ? 24.496 9.000 -27.760 1.00 86.50 89 ASN A CA 1
ATOM 759 C C . ASN A 1 89 ? 24.837 8.189 -29.024 1.00 86.50 89 ASN A C 1
ATOM 761 O O . ASN A 1 89 ? 25.586 8.654 -29.881 1.00 86.50 89 ASN A O 1
ATOM 765 N N . THR A 1 90 ? 24.240 7.002 -29.177 1.00 84.50 90 THR A N 1
ATOM 766 C CA . THR A 1 90 ? 24.459 6.163 -30.366 1.00 84.50 90 THR A CA 1
ATOM 767 C C . THR A 1 90 ? 23.892 6.779 -31.642 1.00 84.50 90 THR A C 1
ATOM 769 O O . THR A 1 90 ? 24.507 6.653 -32.700 1.00 84.50 90 THR A O 1
ATOM 772 N N . PHE A 1 91 ? 22.750 7.465 -31.555 1.00 81.75 91 PHE A N 1
ATOM 773 C CA . PHE A 1 91 ? 22.137 8.151 -32.686 1.00 81.75 91 PHE A CA 1
ATOM 774 C C . PHE A 1 91 ? 22.994 9.336 -33.147 1.00 81.75 91 PHE A C 1
ATOM 776 O O . PHE A 1 91 ? 23.293 9.427 -34.335 1.00 81.75 91 PHE A O 1
ATOM 783 N N . ASP A 1 92 ? 23.464 10.171 -32.214 1.00 78.62 92 ASP A N 1
ATOM 784 C CA . ASP A 1 92 ? 24.365 11.298 -32.501 1.00 78.62 92 ASP A CA 1
ATOM 785 C C . ASP A 1 92 ? 25.678 10.818 -33.143 1.00 78.62 92 ASP A C 1
ATOM 787 O O . ASP A 1 92 ? 26.105 11.329 -34.179 1.00 78.62 92 ASP A O 1
ATOM 791 N N . PHE A 1 93 ? 26.289 9.764 -32.584 1.00 71.31 93 PHE A N 1
ATOM 792 C CA . PHE A 1 93 ? 27.515 9.176 -33.131 1.00 71.31 93 PHE A CA 1
ATOM 793 C C . PHE A 1 93 ? 27.312 8.604 -34.543 1.00 71.31 93 PHE A C 1
ATOM 795 O O . PHE A 1 93 ? 28.168 8.761 -35.416 1.00 71.31 93 PHE A O 1
ATOM 802 N N . SER A 1 94 ? 26.169 7.959 -34.793 1.00 74.06 94 SER A N 1
ATOM 803 C CA . SER A 1 94 ? 25.823 7.446 -36.122 1.00 74.06 94 SER A CA 1
ATOM 804 C C . SER A 1 94 ? 25.620 8.568 -37.145 1.00 74.06 94 SER A C 1
ATOM 806 O O . SER A 1 94 ? 25.971 8.390 -38.311 1.00 74.06 94 SER A O 1
ATOM 808 N N . LEU A 1 95 ? 25.065 9.707 -36.725 1.00 74.06 95 LEU A N 1
ATOM 809 C CA . LEU A 1 95 ? 24.832 10.876 -37.574 1.00 74.06 95 LEU A CA 1
ATOM 810 C C . LEU A 1 95 ? 26.156 11.537 -37.978 1.00 74.06 95 LEU A C 1
ATOM 812 O O . LEU A 1 95 ? 26.387 11.758 -39.166 1.00 74.06 95 LEU A O 1
ATOM 816 N N . LEU A 1 96 ? 27.062 11.732 -37.016 1.00 71.00 96 LEU A N 1
ATOM 817 C CA . LEU A 1 96 ? 28.411 12.259 -37.252 1.00 71.00 96 LEU A CA 1
ATOM 818 C C . LEU A 1 96 ? 29.210 11.385 -38.227 1.00 71.00 96 LEU A C 1
ATOM 820 O O . LEU A 1 96 ? 29.776 11.885 -39.197 1.00 71.00 96 LEU A O 1
ATOM 824 N N . LYS A 1 97 ? 29.184 10.062 -38.031 1.00 71.88 97 LYS A N 1
ATOM 825 C CA . LYS A 1 97 ? 29.872 9.114 -38.918 1.00 71.88 97 LYS A CA 1
ATOM 826 C C . LYS A 1 97 ? 29.320 9.123 -40.349 1.00 71.88 97 LYS A C 1
ATOM 828 O O . LYS A 1 97 ? 30.066 8.863 -41.287 1.00 71.88 97 LYS A O 1
ATOM 833 N N . SER A 1 98 ? 28.027 9.400 -40.527 1.00 70.19 98 SER A N 1
ATOM 834 C CA . SER A 1 98 ? 27.410 9.486 -41.858 1.00 70.19 98 SER A CA 1
ATOM 835 C C . SER A 1 98 ? 27.746 10.775 -42.613 1.00 70.19 98 SER A C 1
ATOM 837 O O . SER A 1 98 ? 27.678 10.777 -43.833 1.00 70.19 98 SER A O 1
ATOM 839 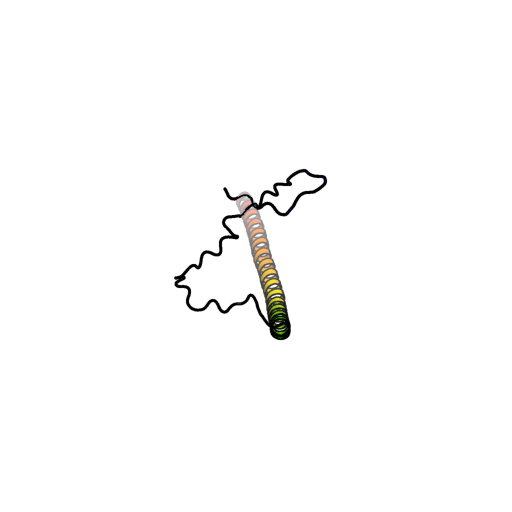N N . SER A 1 99 ? 28.125 11.847 -41.907 1.00 71.62 99 SER A N 1
ATOM 840 C CA . SER A 1 99 ? 28.498 13.138 -42.508 1.00 71.62 99 SER A CA 1
ATOM 841 C C . SER A 1 99 ? 29.971 13.257 -42.914 1.00 71.62 99 SER A C 1
ATOM 843 O O . SER A 1 99 ? 30.347 14.248 -43.532 1.00 71.62 99 SER A O 1
ATOM 845 N N . GLU A 1 100 ? 30.808 12.280 -42.550 1.00 64.38 100 GLU A N 1
ATOM 846 C CA . GLU A 1 100 ? 32.231 12.226 -42.930 1.00 64.38 100 GLU A CA 1
ATOM 847 C C . GLU A 1 100 ? 32.488 11.472 -44.254 1.00 64.38 100 GLU A C 1
ATOM 849 O O . GLU A 1 100 ? 33.640 11.356 -44.674 1.00 64.38 100 GLU A O 1
ATOM 854 N N . PHE A 1 101 ? 31.434 10.978 -44.914 1.00 49.56 101 PHE A N 1
ATOM 855 C CA . PHE A 1 101 ? 31.458 10.379 -46.257 1.00 49.56 101 PHE A CA 1
ATOM 856 C C . PHE A 1 101 ? 30.738 11.277 -47.264 1.00 49.56 101 PHE A C 1
ATOM 858 O O . PHE A 1 101 ? 31.193 11.306 -48.431 1.00 49.56 101 PHE A O 1
#

Organism: NCBI:txid2857106

Foldseek 3Di:
DDWDFPDDDPNDGDTDDDPDDPVNPPDPPPDDPDPDPPPPVDDPPVNVVVVVVVVVVVVVVVVVVVVVVVVVVVVVVVVVVVVVVVVVVVVVVVVVVVVVD

Sequence (101 aa):
MKYTTTGTRLNHKIFIRTRQTNFDVKKHFSHTTIENFVDHTKMKGHEFAAFQKRMFQQMKKDRKRRRIVFLISCIVTLLIIIGFLIFWNTFDFSLLKSSEF

Radius of gyration: 35.92 Å; chains: 1; bounding box: 77×47×85 Å

pLDDT: mean 71.31, std 15.74, range [44.12, 97.31]

Secondary structure (DSSP, 8-state):
---B---EETTEE--B-----TTTS---------TT---GGG--HHHHHHHHHHHHHHHHHHHHHHHHHHHHHHHHHHHHHHHHHHHHHHHHHHHHHHHT-